Protein AF-A0A847V0G6-F1 (afdb_monomer_lite)

pLDDT: mean 94.05, std 3.62, range [70.94, 97.88]

Secondary structure (DSSP, 8-state):
-HHHHHHHHTSTTTTTSHHHHTT---EE-GGGSSSTTHHHHHHHHHHHH-GGGSTT--HHHHHHHHHHHHH-----S--EE-

Sequence (82 aa):
MEETRNEILSRPGLGDVKAVKDDRVYIITSGIVGGAPSVIGDLYLARWFHPNLFEDIDPEAVHRELLQKFLGLELEGVYVYP

Structure (mmCIF, N/CA/C/O backbone):
data_AF-A0A847V0G6-F1
#
_entry.id   AF-A0A847V0G6-F1
#
loop_
_atom_site.group_PDB
_atom_site.id
_atom_site.type_symbol
_atom_site.label_atom_id
_atom_site.label_alt_id
_atom_site.label_comp_id
_atom_site.label_asym_id
_atom_site.label_entity_id
_atom_site.label_seq_id
_atom_site.pdbx_PDB_ins_code
_atom_site.Cartn_x
_atom_site.Cartn_y
_atom_site.Cartn_z
_atom_site.occupancy
_atom_site.B_iso_or_equiv
_atom_site.auth_seq_id
_atom_site.auth_comp_id
_atom_site.auth_asym_id
_atom_site.auth_atom_id
_atom_site.pdbx_PDB_model_num
ATOM 1 N N . MET A 1 1 ? 0.844 9.650 -5.912 1.00 88.06 1 MET A N 1
ATOM 2 C CA . MET A 1 1 ? 1.692 8.435 -5.922 1.00 88.06 1 MET A CA 1
ATOM 3 C C . MET A 1 1 ? 2.079 8.007 -7.331 1.00 88.06 1 MET A C 1
ATOM 5 O O . MET A 1 1 ? 3.179 7.499 -7.494 1.00 88.06 1 MET A O 1
ATOM 9 N N . GLU A 1 2 ? 1.249 8.265 -8.346 1.00 91.38 2 GLU A N 1
ATOM 10 C CA . GLU A 1 2 ? 1.602 8.040 -9.756 1.00 91.38 2 GLU A CA 1
ATOM 11 C C . GLU A 1 2 ? 2.937 8.667 -10.171 1.00 91.38 2 GLU A C 1
ATOM 13 O O . GLU A 1 2 ? 3.802 7.968 -10.688 1.00 91.38 2 GLU A O 1
ATOM 18 N N . GLU A 1 3 ? 3.149 9.948 -9.867 1.00 93.38 3 GLU A N 1
ATOM 19 C CA . GLU A 1 3 ? 4.416 10.632 -10.149 1.00 93.38 3 GLU A CA 1
ATOM 20 C C . GLU A 1 3 ? 5.615 9.926 -9.495 1.00 93.38 3 G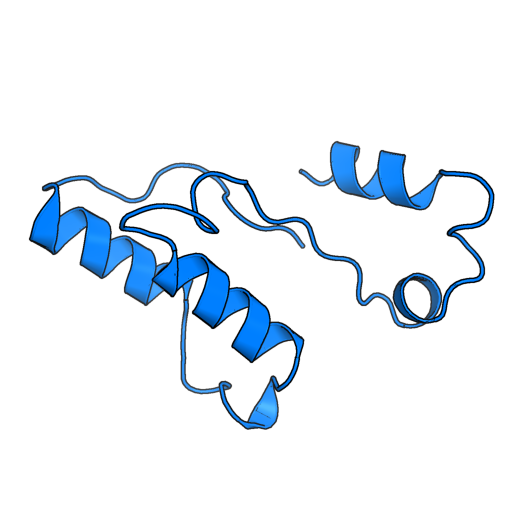LU A C 1
ATOM 22 O O . GLU A 1 3 ? 6.622 9.677 -10.151 1.00 93.38 3 GLU A O 1
ATOM 27 N N . THR A 1 4 ? 5.481 9.508 -8.231 1.00 92.62 4 THR A N 1
ATOM 28 C CA . THR A 1 4 ? 6.502 8.728 -7.513 1.00 92.62 4 THR A CA 1
ATOM 29 C C . THR A 1 4 ? 6.778 7.386 -8.192 1.00 92.62 4 THR A C 1
ATOM 31 O O . THR A 1 4 ? 7.929 6.972 -8.292 1.00 92.62 4 THR A O 1
ATOM 34 N N . ARG A 1 5 ? 5.743 6.699 -8.693 1.00 93.06 5 ARG A N 1
ATOM 35 C CA . ARG A 1 5 ? 5.917 5.435 -9.423 1.00 93.06 5 ARG A CA 1
ATOM 36 C C . ARG A 1 5 ? 6.656 5.676 -10.729 1.00 93.06 5 ARG A C 1
ATOM 38 O O . ARG A 1 5 ? 7.590 4.944 -11.032 1.00 93.06 5 ARG A O 1
ATOM 45 N N . ASN A 1 6 ? 6.261 6.701 -11.476 1.00 93.56 6 ASN A N 1
ATOM 46 C CA . ASN A 1 6 ? 6.871 7.041 -12.756 1.00 93.56 6 ASN A CA 1
ATOM 47 C C . ASN A 1 6 ? 8.336 7.460 -12.587 1.00 93.56 6 ASN A C 1
ATOM 49 O O . ASN A 1 6 ? 9.180 7.041 -13.376 1.00 93.56 6 ASN A O 1
ATOM 53 N N . GLU A 1 7 ? 8.662 8.197 -11.522 1.00 94.38 7 GLU A N 1
ATOM 54 C CA . GLU A 1 7 ? 10.049 8.487 -11.148 1.00 94.38 7 GLU A CA 1
ATOM 55 C C . GLU A 1 7 ? 10.835 7.193 -10.904 1.00 94.38 7 GLU A C 1
ATOM 57 O O . GLU A 1 7 ? 11.873 6.996 -11.535 1.00 94.38 7 GLU A O 1
ATOM 62 N N . ILE A 1 8 ? 10.322 6.268 -10.083 1.00 91.50 8 ILE A N 1
ATOM 63 C CA . ILE A 1 8 ? 10.974 4.972 -9.830 1.00 91.50 8 ILE A CA 1
ATOM 64 C C . ILE A 1 8 ? 11.168 4.191 -11.136 1.00 91.50 8 ILE A C 1
ATOM 66 O O . ILE A 1 8 ? 12.263 3.696 -11.394 1.00 91.50 8 ILE A O 1
ATOM 70 N N . LEU A 1 9 ? 10.142 4.109 -11.984 1.00 93.31 9 LEU A N 1
ATOM 71 C CA . LEU A 1 9 ? 10.203 3.408 -13.270 1.00 93.31 9 LEU A CA 1
ATOM 72 C C . LEU A 1 9 ? 11.218 4.025 -14.241 1.00 93.31 9 LEU A C 1
ATOM 74 O O . LEU A 1 9 ? 11.768 3.311 -15.077 1.00 93.31 9 LEU A O 1
ATOM 78 N N . SER A 1 10 ? 11.497 5.325 -14.119 1.00 94.12 10 SER A N 1
ATOM 79 C CA . SER A 1 10 ? 12.478 6.023 -14.955 1.00 94.12 10 SER A CA 1
ATOM 80 C C . SER A 1 10 ? 13.938 5.757 -14.561 1.00 94.12 10 SER A C 1
ATOM 82 O O . SER A 1 10 ? 14.850 6.122 -15.307 1.00 94.12 10 SER A O 1
ATOM 84 N N . ARG A 1 11 ? 14.194 5.120 -13.406 1.00 94.62 11 ARG A N 1
ATOM 85 C CA . ARG A 1 11 ? 15.559 4.920 -12.901 1.00 94.62 11 ARG A CA 1
ATOM 86 C C . ARG A 1 11 ? 16.354 3.956 -13.792 1.00 94.62 11 ARG A C 1
ATOM 88 O O . ARG A 1 11 ? 15.883 2.847 -14.071 1.00 94.62 11 ARG A O 1
ATOM 95 N N . PRO A 1 12 ? 17.591 4.319 -14.185 1.00 95.31 12 PRO A N 1
ATOM 96 C CA . PRO A 1 12 ? 18.452 3.441 -14.968 1.00 95.31 12 PRO A CA 1
ATOM 97 C C . PRO A 1 12 ? 18.609 2.061 -14.319 1.00 95.31 12 PRO A C 1
ATOM 99 O O . PRO A 1 12 ? 18.861 1.950 -13.121 1.00 95.31 12 PRO A O 1
ATOM 102 N N . GLY A 1 13 ? 18.458 1.006 -15.119 1.00 91.94 13 GLY A N 1
ATOM 103 C CA . GLY A 1 13 ? 18.576 -0.384 -14.671 1.00 91.94 13 GLY A CA 1
ATOM 104 C C . GLY A 1 13 ? 17.278 -1.024 -14.170 1.00 91.94 13 GLY A C 1
ATOM 105 O O . GLY A 1 13 ? 17.200 -2.250 -14.156 1.00 91.94 13 GLY A O 1
ATOM 106 N N . LEU A 1 14 ? 16.236 -0.250 -13.832 1.00 93.38 14 LEU A N 1
ATOM 107 C CA . LEU A 1 14 ? 14.950 -0.830 -13.422 1.00 93.38 14 LEU A CA 1
ATOM 108 C C . LEU A 1 14 ? 14.079 -1.259 -14.606 1.00 93.38 14 LEU A C 1
ATOM 110 O O . LEU A 1 14 ? 13.349 -2.233 -14.475 1.00 93.38 14 LEU A O 1
ATOM 114 N N . GLY A 1 15 ? 14.202 -0.629 -15.778 1.00 91.06 15 GLY A N 1
ATOM 115 C CA . GLY A 1 15 ? 13.389 -0.976 -16.956 1.00 91.06 15 GLY A CA 1
ATOM 116 C C . GLY A 1 15 ? 13.479 -2.449 -17.389 1.00 91.06 15 GLY A C 1
ATOM 117 O O . GLY A 1 15 ? 12.533 -2.989 -17.959 1.00 91.06 15 GLY A O 1
ATOM 118 N N . ASP A 1 16 ? 14.590 -3.123 -17.080 1.00 92.69 16 ASP A N 1
ATOM 119 C CA . ASP A 1 16 ? 14.822 -4.508 -17.484 1.00 92.69 16 ASP A CA 1
ATOM 120 C C . ASP A 1 16 ? 14.423 -5.570 -16.459 1.00 92.69 16 ASP A C 1
ATOM 122 O O . ASP A 1 16 ? 14.409 -6.761 -16.800 1.00 92.69 16 ASP A O 1
ATOM 126 N N . VAL A 1 17 ? 14.082 -5.177 -15.229 1.00 95.81 17 VAL A N 1
ATOM 127 C CA . VAL A 1 17 ? 13.724 -6.141 -14.186 1.00 95.81 17 VAL A CA 1
ATOM 128 C C . VAL A 1 17 ? 12.350 -6.743 -14.461 1.00 95.81 17 VAL A C 1
ATOM 130 O O . VAL A 1 17 ? 11.440 -6.085 -14.968 1.00 95.81 17 VAL A O 1
ATOM 133 N N . LYS A 1 18 ? 12.179 -8.009 -14.074 1.00 96.50 18 LYS A N 1
ATOM 134 C CA . LYS A 1 18 ? 10.933 -8.751 -14.297 1.00 96.50 18 LYS A CA 1
ATOM 135 C C . LYS A 1 18 ? 9.702 -8.031 -13.735 1.00 96.50 18 LYS A C 1
ATOM 137 O O . LYS A 1 18 ? 8.683 -7.974 -14.404 1.00 96.50 18 LYS A O 1
ATOM 142 N N . ALA A 1 19 ? 9.813 -7.433 -12.547 1.00 95.19 19 ALA A N 1
ATOM 143 C CA . ALA A 1 19 ? 8.702 -6.716 -11.922 1.00 95.19 19 ALA A CA 1
ATOM 144 C C . ALA A 1 19 ? 8.186 -5.539 -12.772 1.00 95.19 19 ALA A C 1
ATOM 146 O O . ALA A 1 19 ? 6.983 -5.323 -12.819 1.00 95.19 19 ALA A O 1
ATOM 147 N N . VAL A 1 20 ? 9.070 -4.815 -13.472 1.00 95.06 20 VAL A N 1
ATOM 148 C CA . VAL A 1 20 ? 8.672 -3.719 -14.372 1.00 95.06 20 VAL A CA 1
ATOM 149 C C . VAL A 1 20 ? 8.046 -4.269 -15.652 1.00 95.06 20 VAL A C 1
ATOM 151 O O . VAL A 1 20 ? 6.998 -3.789 -16.071 1.00 95.06 20 VAL A O 1
ATOM 154 N N . LYS A 1 21 ? 8.645 -5.312 -16.240 1.00 94.56 21 LYS A N 1
ATOM 155 C CA . LYS A 1 21 ? 8.136 -5.972 -17.456 1.00 94.56 21 LYS A CA 1
ATOM 156 C C . LYS A 1 21 ? 6.752 -6.603 -17.266 1.00 94.56 21 LYS A C 1
ATOM 158 O O . LYS A 1 21 ? 5.952 -6.582 -18.195 1.00 94.56 21 LYS A O 1
ATOM 163 N N . ASP A 1 22 ? 6.479 -7.118 -16.070 1.00 95.44 22 ASP A N 1
ATOM 164 C CA . ASP A 1 22 ? 5.212 -7.763 -15.707 1.00 95.44 22 ASP A CA 1
ATOM 165 C C . ASP A 1 22 ? 4.184 -6.775 -15.101 1.00 95.44 22 ASP A C 1
ATOM 167 O O . ASP A 1 22 ? 3.148 -7.211 -14.609 1.00 95.44 22 ASP A O 1
ATOM 171 N N . ASP A 1 23 ? 4.471 -5.466 -15.083 1.00 92.69 23 ASP A N 1
ATOM 172 C CA . ASP A 1 23 ? 3.646 -4.407 -14.463 1.00 92.69 23 ASP A CA 1
ATOM 173 C C . ASP A 1 23 ? 3.332 -4.620 -12.961 1.00 92.69 23 ASP A C 1
ATOM 175 O O . ASP A 1 23 ? 2.332 -4.158 -12.416 1.00 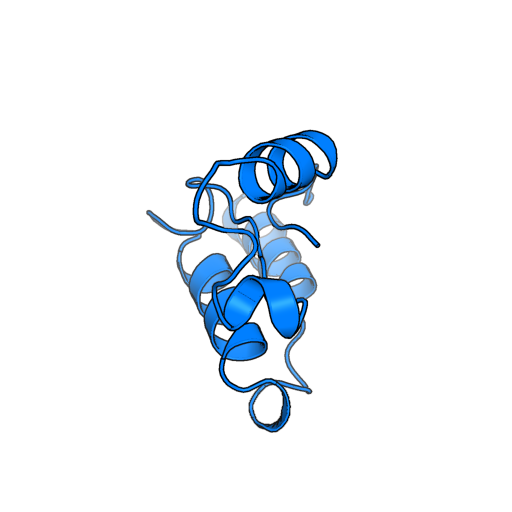92.69 23 ASP A O 1
ATOM 179 N N . ARG A 1 24 ? 4.230 -5.296 -12.239 1.00 94.75 24 ARG A N 1
ATOM 180 C CA . ARG A 1 24 ? 4.117 -5.601 -10.801 1.00 94.75 24 ARG A CA 1
ATOM 181 C C . ARG A 1 24 ? 4.983 -4.675 -9.953 1.00 94.75 24 ARG A C 1
ATOM 183 O O . ARG A 1 24 ? 5.853 -5.124 -9.205 1.00 94.75 24 ARG A O 1
ATOM 190 N N . VAL A 1 25 ? 4.753 -3.371 -10.087 1.00 94.94 25 VAL A N 1
ATOM 191 C CA . VAL A 1 25 ? 5.464 -2.327 -9.332 1.00 94.94 25 VAL A CA 1
ATOM 192 C C . VAL A 1 25 ? 4.482 -1.565 -8.461 1.00 94.94 25 VAL A C 1
ATOM 194 O O . VAL A 1 25 ? 3.657 -0.822 -8.992 1.00 94.94 25 VAL A O 1
ATOM 197 N N . TYR A 1 26 ? 4.636 -1.722 -7.145 1.00 95.62 26 TYR A N 1
ATOM 198 C CA . TYR A 1 26 ? 3.779 -1.141 -6.116 1.00 95.62 26 TYR A CA 1
ATOM 199 C C . TYR A 1 26 ? 4.555 -0.180 -5.205 1.00 95.62 26 TYR A C 1
ATOM 201 O O . TYR A 1 26 ? 5.768 -0.284 -5.022 1.00 95.62 26 TYR A O 1
ATOM 209 N N . ILE A 1 27 ? 3.821 0.752 -4.621 1.00 95.69 27 ILE A N 1
ATOM 210 C CA . ILE A 1 27 ? 4.191 1.753 -3.637 1.00 95.69 27 ILE A CA 1
ATOM 211 C C . ILE A 1 27 ? 3.336 1.467 -2.417 1.00 95.69 27 ILE A C 1
ATOM 213 O O . ILE A 1 27 ? 2.125 1.279 -2.513 1.00 95.69 27 ILE A O 1
ATOM 217 N N . ILE A 1 28 ? 3.980 1.483 -1.262 1.00 95.31 28 ILE A N 1
ATOM 218 C CA . ILE A 1 28 ? 3.333 1.378 0.032 1.00 95.31 28 ILE A CA 1
ATOM 219 C C . ILE A 1 28 ? 3.969 2.396 0.968 1.00 95.31 28 ILE A C 1
ATOM 221 O O . ILE A 1 28 ? 5.189 2.575 0.973 1.00 95.31 28 ILE A O 1
ATOM 225 N N . THR A 1 29 ? 3.147 3.112 1.728 1.00 93.06 29 THR A N 1
ATOM 226 C CA . THR A 1 29 ? 3.660 4.095 2.687 1.00 93.06 29 THR A CA 1
ATOM 227 C C . THR A 1 29 ? 4.218 3.414 3.930 1.00 93.06 29 THR A C 1
ATOM 229 O O . THR A 1 29 ? 3.687 2.409 4.403 1.00 93.06 29 THR A O 1
ATOM 232 N N . SER A 1 30 ? 5.246 4.024 4.525 1.00 90.25 30 SER A N 1
ATOM 233 C CA . SER A 1 30 ? 5.793 3.598 5.819 1.00 90.25 30 SER A CA 1
ATOM 234 C C . SER A 1 30 ? 4.745 3.590 6.943 1.00 90.25 30 SER A C 1
ATOM 236 O O . SER A 1 30 ? 4.884 2.838 7.904 1.00 90.25 30 SER A O 1
ATOM 238 N N . GLY A 1 31 ? 3.681 4.391 6.808 1.00 90.00 31 GLY A N 1
ATOM 239 C CA . GLY A 1 31 ? 2.625 4.545 7.808 1.00 90.00 31 GLY A CA 1
ATOM 240 C C . GLY A 1 31 ? 1.767 3.302 8.046 1.00 90.00 31 GLY A C 1
ATOM 241 O O . GLY A 1 31 ? 1.147 3.221 9.098 1.00 90.00 31 GLY A O 1
ATOM 242 N N . ILE A 1 32 ? 1.749 2.339 7.116 1.00 92.50 32 ILE A N 1
ATOM 243 C CA . ILE A 1 32 ? 0.963 1.095 7.244 1.00 92.50 32 ILE A CA 1
ATOM 244 C C . ILE A 1 32 ? 1.814 -0.179 7.224 1.00 92.50 32 ILE A C 1
ATOM 246 O O . ILE A 1 32 ? 1.268 -1.272 7.256 1.00 92.50 32 ILE A O 1
ATOM 250 N N . VAL A 1 33 ? 3.143 -0.058 7.175 1.00 90.56 33 VAL A N 1
ATOM 251 C CA . VAL A 1 33 ? 4.083 -1.202 7.233 1.00 90.56 33 VAL A CA 1
ATOM 252 C C . VAL A 1 33 ? 4.825 -1.281 8.565 1.00 90.56 33 VAL A C 1
ATOM 254 O O . VAL A 1 33 ? 5.701 -2.120 8.749 1.00 90.56 33 VAL A O 1
ATOM 257 N N . GLY A 1 34 ? 4.494 -0.401 9.509 1.00 87.44 34 GLY A N 1
ATOM 258 C CA . GLY A 1 34 ? 5.086 -0.373 10.839 1.00 87.44 34 GLY A CA 1
ATOM 259 C C . GLY A 1 34 ? 4.088 0.077 11.899 1.00 87.44 34 GLY A C 1
ATOM 260 O O . GLY A 1 34 ? 3.098 0.743 11.605 1.00 87.44 34 GLY A O 1
ATOM 261 N N . GLY A 1 35 ? 4.367 -0.280 13.153 1.00 87.69 35 GLY A N 1
ATOM 262 C CA . GLY A 1 35 ? 3.514 0.058 14.292 1.00 87.69 35 GLY A CA 1
ATOM 263 C C . GLY A 1 35 ? 2.180 -0.695 14.302 1.00 87.69 35 GLY A C 1
ATOM 264 O O . GLY A 1 35 ? 2.033 -1.738 13.676 1.00 87.69 35 GLY A O 1
ATOM 265 N N . ALA A 1 36 ? 1.201 -0.157 15.032 1.00 86.00 36 ALA A N 1
ATOM 266 C CA . ALA A 1 36 ? -0.124 -0.762 15.182 1.00 86.00 36 ALA A CA 1
ATOM 267 C C . ALA A 1 36 ? -0.882 -1.045 13.860 1.00 86.00 36 ALA A C 1
ATOM 269 O O . ALA A 1 36 ? -1.542 -2.081 13.794 1.00 86.00 36 ALA A O 1
ATOM 270 N N . PRO A 1 37 ? -0.804 -0.204 12.805 1.00 89.81 37 PRO A N 1
ATOM 271 C CA . PRO A 1 37 ? -1.496 -0.477 11.544 1.00 89.81 37 PRO A CA 1
ATOM 272 C C . PRO A 1 37 ? -0.727 -1.422 10.603 1.00 89.81 37 PRO A C 1
ATOM 274 O O . PRO A 1 37 ? -1.172 -1.603 9.473 1.00 89.81 37 PRO A O 1
ATOM 277 N N . SER A 1 38 ? 0.390 -2.041 11.025 1.00 94.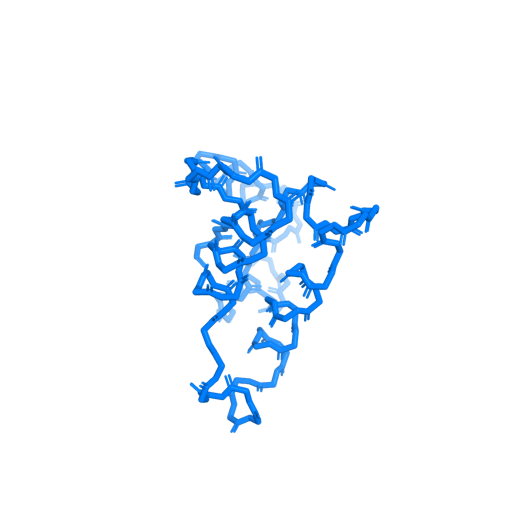38 38 SER A N 1
ATOM 278 C CA . SER A 1 38 ? 1.222 -2.895 10.151 1.00 94.38 38 SER A CA 1
ATOM 279 C C . SER A 1 38 ? 0.446 -4.027 9.476 1.00 94.38 38 SER A C 1
ATOM 281 O O . SER A 1 38 ? 0.745 -4.385 8.340 1.00 94.38 38 SER A O 1
ATOM 283 N N . VAL A 1 39 ? -0.596 -4.536 10.143 1.00 94.88 39 VAL A N 1
ATOM 284 C CA . VAL A 1 39 ? -1.487 -5.568 9.597 1.00 94.88 39 VAL A CA 1
ATOM 285 C C . VAL A 1 39 ? -2.104 -5.151 8.259 1.00 94.88 39 VAL A C 1
ATOM 287 O O . VAL A 1 39 ? -2.303 -5.989 7.390 1.00 94.88 39 VAL A O 1
ATOM 290 N N . ILE A 1 40 ? -2.356 -3.858 8.045 1.00 96.75 40 ILE A N 1
ATOM 291 C CA . ILE A 1 40 ? -2.896 -3.353 6.780 1.00 96.75 40 ILE A CA 1
ATOM 292 C C . ILE A 1 40 ? -1.873 -3.528 5.660 1.00 96.75 40 ILE A C 1
ATOM 294 O O . ILE A 1 40 ? -2.212 -4.030 4.589 1.00 96.75 40 ILE A O 1
ATOM 298 N N . GLY A 1 41 ? -0.613 -3.163 5.909 1.00 96.75 41 GLY A N 1
ATOM 299 C CA . GLY A 1 41 ? 0.465 -3.378 4.952 1.00 96.75 41 GLY A CA 1
ATOM 300 C C . GLY A 1 41 ? 0.704 -4.857 4.663 1.00 96.75 41 GLY A C 1
ATOM 301 O O . GLY A 1 41 ? 0.869 -5.221 3.500 1.00 96.75 41 GLY A O 1
ATOM 302 N N . ASP A 1 42 ? 0.633 -5.713 5.684 1.00 96.81 42 ASP A N 1
ATOM 303 C CA . ASP A 1 42 ? 0.754 -7.166 5.522 1.00 96.81 42 ASP A CA 1
ATOM 304 C C . ASP A 1 42 ? -0.339 -7.730 4.599 1.00 96.81 42 ASP A C 1
ATOM 306 O O . ASP A 1 42 ? -0.044 -8.558 3.737 1.00 96.81 42 ASP A O 1
ATOM 310 N N . LEU A 1 43 ? -1.583 -7.246 4.709 1.00 97.25 43 LEU A N 1
ATOM 311 C CA . LEU A 1 43 ? -2.685 -7.661 3.832 1.00 97.25 43 LEU A CA 1
ATOM 312 C C . LEU A 1 43 ? -2.481 -7.212 2.379 1.00 97.25 43 LEU A C 1
ATOM 314 O O . LEU A 1 43 ? -2.742 -7.990 1.458 1.00 97.25 43 LEU A O 1
ATOM 318 N N . TYR A 1 44 ? -1.970 -5.998 2.151 1.00 97.50 44 TYR A N 1
ATOM 319 C CA . TYR A 1 44 ? -1.610 -5.550 0.802 1.00 97.50 44 TYR A CA 1
ATOM 320 C C . TYR A 1 44 ? -0.492 -6.406 0.199 1.00 97.50 44 TYR A C 1
ATOM 322 O O . TYR A 1 44 ? -0.621 -6.870 -0.934 1.00 97.50 44 TYR A O 1
ATOM 330 N N . LEU A 1 45 ? 0.568 -6.687 0.964 1.00 96.75 45 LEU A N 1
ATOM 331 C CA . LEU A 1 45 ? 1.660 -7.562 0.528 1.00 96.75 45 LEU A CA 1
ATOM 332 C C . LEU A 1 45 ? 1.159 -8.978 0.223 1.00 96.75 45 LEU A C 1
ATOM 334 O O . LEU A 1 45 ? 1.486 -9.533 -0.827 1.00 96.75 45 LEU A O 1
ATOM 338 N N . ALA A 1 46 ? 0.324 -9.546 1.095 1.00 97.12 46 ALA A N 1
ATOM 339 C CA . ALA A 1 46 ? -0.269 -10.862 0.901 1.00 97.12 46 ALA A CA 1
ATOM 340 C C . ALA A 1 46 ? -1.098 -10.929 -0.390 1.00 97.12 46 ALA A C 1
ATOM 342 O O . ALA A 1 46 ? -0.899 -11.840 -1.200 1.00 97.12 46 ALA A O 1
ATOM 343 N N . ARG A 1 47 ? -1.950 -9.925 -0.641 1.00 96.44 47 ARG A N 1
ATOM 344 C CA . ARG A 1 47 ? -2.748 -9.823 -1.871 1.00 96.44 47 ARG A CA 1
ATOM 345 C C . ARG A 1 47 ? -1.876 -9.642 -3.114 1.00 96.44 47 ARG A C 1
ATOM 347 O O . ARG A 1 47 ? -2.141 -10.269 -4.136 1.00 96.44 47 ARG A O 1
ATOM 354 N N . TRP A 1 48 ? -0.810 -8.844 -3.050 1.00 96.31 48 TRP A N 1
ATOM 355 C CA . TRP A 1 48 ? 0.107 -8.671 -4.182 1.00 96.31 48 TRP A CA 1
ATOM 356 C C . TRP A 1 48 ? 0.925 -9.922 -4.484 1.00 96.31 48 TRP A C 1
ATOM 358 O O . TRP A 1 48 ? 1.208 -10.195 -5.651 1.00 96.31 48 TRP A O 1
ATOM 368 N N . PHE A 1 49 ? 1.332 -10.684 -3.469 1.00 96.19 49 PHE A N 1
ATOM 369 C CA . PHE A 1 49 ? 2.128 -11.898 -3.650 1.00 96.19 49 PHE A CA 1
ATOM 370 C C . PHE A 1 49 ? 1.276 -13.103 -4.049 1.00 96.19 49 PHE A C 1
ATOM 372 O O . PHE A 1 49 ? 1.707 -13.898 -4.890 1.00 96.19 49 PHE A O 1
ATOM 379 N N . HIS A 1 50 ? 0.067 -13.207 -3.499 1.00 96.69 50 HIS A N 1
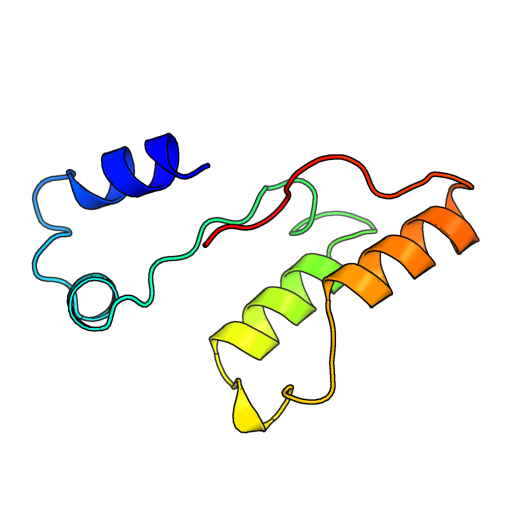ATOM 380 C CA . HIS A 1 50 ? -0.819 -14.357 -3.644 1.00 96.69 50 HIS A CA 1
ATOM 381 C C . HIS A 1 50 ? -2.275 -13.930 -3.908 1.00 96.69 50 HIS A C 1
ATOM 383 O O . HIS A 1 50 ? -3.156 -14.248 -3.110 1.00 96.69 50 HIS A O 1
ATOM 389 N N . PRO A 1 51 ? -2.572 -13.260 -5.037 1.00 94.88 51 PRO A N 1
ATOM 390 C CA . PRO A 1 51 ? -3.891 -12.668 -5.281 1.00 94.88 51 PRO A CA 1
ATOM 391 C C . PRO A 1 51 ? -5.039 -13.680 -5.206 1.00 94.88 51 PRO A C 1
ATOM 393 O O . PRO A 1 51 ? -6.080 -13.362 -4.652 1.00 94.88 51 PRO A O 1
ATOM 396 N N . ASN A 1 52 ? -4.829 -14.916 -5.669 1.00 97.06 52 ASN A N 1
ATOM 397 C CA . ASN A 1 52 ? -5.855 -15.967 -5.640 1.00 97.06 52 ASN A CA 1
ATOM 398 C C . ASN A 1 52 ? -6.148 -16.500 -4.227 1.00 97.06 52 ASN A C 1
ATOM 400 O O . ASN A 1 52 ? -7.203 -17.076 -4.006 1.00 97.06 52 ASN A O 1
ATOM 404 N N . LEU A 1 53 ? -5.201 -16.383 -3.286 1.00 97.88 53 LEU A N 1
ATOM 405 C CA . LEU A 1 53 ? -5.399 -16.844 -1.903 1.00 97.88 53 LEU A CA 1
ATOM 406 C C . LEU A 1 53 ? -6.059 -15.780 -1.020 1.00 97.88 53 LEU A C 1
ATOM 408 O O . LEU A 1 53 ? -6.564 -16.120 0.041 1.00 97.88 53 LEU A O 1
ATOM 412 N N . PHE A 1 54 ? -6.012 -14.516 -1.443 1.00 97.00 54 PHE A N 1
ATOM 413 C CA . PHE A 1 54 ? -6.496 -13.351 -0.697 1.00 97.00 54 PHE A CA 1
ATOM 414 C C . PHE A 1 54 ? -7.508 -12.549 -1.533 1.00 97.00 54 PHE A C 1
ATOM 416 O O . PHE A 1 54 ? -7.612 -11.327 -1.399 1.00 97.00 54 PHE A O 1
ATOM 423 N N . GLU A 1 55 ? -8.212 -13.212 -2.456 1.00 96.06 55 GLU A N 1
ATOM 424 C CA . GLU A 1 55 ? -9.147 -12.555 -3.376 1.00 96.06 55 GLU A CA 1
ATOM 425 C C . GLU A 1 55 ? -10.362 -11.970 -2.646 1.00 96.06 55 GLU A C 1
ATOM 427 O O . GLU A 1 55 ? -10.855 -10.904 -3.024 1.00 96.06 55 GLU A O 1
ATOM 432 N N . ASP A 1 56 ? -10.772 -12.634 -1.566 1.00 96.75 56 ASP A N 1
ATOM 433 C CA . ASP A 1 56 ? -11.899 -12.329 -0.686 1.00 96.75 56 ASP A CA 1
ATOM 434 C C . ASP A 1 56 ? -11.600 -11.234 0.348 1.00 96.75 56 ASP A C 1
ATOM 436 O O . ASP A 1 56 ? -12.510 -10.741 1.015 1.00 96.75 56 ASP A O 1
ATOM 440 N N . ILE A 1 57 ? -10.335 -10.829 0.471 1.00 96.56 57 ILE A N 1
ATOM 441 C CA . ILE A 1 57 ? -9.890 -9.820 1.428 1.00 96.56 57 ILE A CA 1
ATOM 442 C C . ILE A 1 57 ? -9.743 -8.466 0.740 1.00 96.56 57 ILE A C 1
ATOM 444 O O . ILE A 1 57 ? -8.971 -8.317 -0.210 1.00 96.56 57 ILE A O 1
ATOM 448 N N . ASP A 1 58 ? -10.427 -7.462 1.289 1.00 96.69 58 ASP A N 1
ATOM 449 C CA . ASP A 1 58 ? -10.266 -6.046 0.958 1.00 96.69 58 ASP A CA 1
ATOM 450 C C . ASP A 1 58 ? -9.434 -5.338 2.051 1.00 96.69 58 ASP A C 1
ATOM 452 O O . ASP A 1 58 ? -9.964 -5.020 3.123 1.00 96.69 58 ASP A O 1
ATOM 456 N N . PRO A 1 59 ? -8.129 -5.081 1.821 1.00 96.25 59 PRO A N 1
ATOM 457 C CA . PRO A 1 59 ? -7.277 -4.431 2.814 1.00 96.25 59 PRO A CA 1
ATOM 458 C C . PRO A 1 59 ? -7.709 -2.995 3.153 1.00 96.25 59 PRO A C 1
ATOM 460 O O . PRO A 1 59 ? -7.444 -2.532 4.264 1.00 96.25 59 PRO A O 1
ATOM 463 N N . GLU A 1 60 ? -8.373 -2.278 2.237 1.00 96.00 60 GLU A N 1
ATOM 464 C CA . GLU A 1 60 ? -8.873 -0.925 2.502 1.00 96.00 60 GLU A CA 1
ATOM 465 C C . GLU A 1 60 ? -10.054 -0.964 3.476 1.00 96.00 60 GLU A C 1
ATOM 467 O O . GLU A 1 60 ? -10.093 -0.183 4.431 1.00 96.00 60 GLU A O 1
ATOM 472 N N . ALA A 1 61 ? -10.977 -1.913 3.289 1.00 97.00 61 ALA A N 1
ATOM 473 C CA . ALA A 1 61 ? -12.089 -2.122 4.213 1.00 97.00 61 ALA A CA 1
ATOM 474 C C . ALA A 1 61 ? -11.591 -2.455 5.629 1.00 97.00 61 ALA A C 1
ATOM 476 O O . ALA A 1 61 ? -12.071 -1.869 6.602 1.00 97.00 61 ALA A O 1
ATOM 477 N N . VAL A 1 62 ? -10.575 -3.319 5.748 1.00 96.69 62 VAL A N 1
ATOM 478 C CA . VAL A 1 62 ? -9.951 -3.644 7.045 1.00 96.69 62 VAL A CA 1
ATOM 479 C C . VAL A 1 62 ? -9.279 -2.413 7.664 1.00 96.69 62 VAL A C 1
ATOM 481 O O . VAL A 1 62 ? -9.388 -2.192 8.870 1.00 96.69 62 VAL A O 1
ATOM 484 N N . HIS A 1 63 ? -8.618 -1.573 6.860 1.00 96.12 63 HIS A N 1
ATOM 485 C CA . HIS A 1 63 ? -8.008 -0.333 7.348 1.00 96.12 63 HIS A CA 1
ATOM 486 C C . HIS A 1 63 ? -9.062 0.628 7.899 1.00 96.12 63 HIS A C 1
ATOM 488 O O . HIS A 1 63 ? -8.902 1.159 8.999 1.00 96.12 63 HIS A O 1
ATOM 494 N N . ARG A 1 64 ? -10.167 0.801 7.171 1.00 96.56 64 ARG A N 1
ATOM 495 C CA . ARG A 1 64 ? -11.292 1.630 7.602 1.00 96.56 64 ARG A CA 1
ATOM 496 C C . ARG A 1 64 ? -11.907 1.117 8.902 1.00 96.56 64 ARG A C 1
ATOM 498 O O . ARG A 1 64 ? -12.117 1.911 9.815 1.00 96.56 64 ARG A O 1
ATOM 505 N N . GLU A 1 65 ? -12.129 -0.194 9.019 1.00 96.50 65 GLU A N 1
ATOM 506 C CA . GLU A 1 65 ? -12.630 -0.802 10.258 1.00 96.50 65 GLU A CA 1
ATOM 507 C C . GLU A 1 65 ? -11.678 -0.535 11.430 1.00 96.50 65 GLU A C 1
ATOM 509 O O . GLU A 1 65 ? -12.120 -0.132 12.507 1.00 96.50 65 GLU A O 1
ATOM 514 N N . LEU A 1 66 ? -10.370 -0.717 11.229 1.00 95.00 66 LEU A N 1
ATOM 515 C CA . LEU A 1 66 ? -9.361 -0.501 12.265 1.00 95.00 66 LEU A CA 1
ATOM 516 C C . LEU A 1 66 ? -9.376 0.950 12.768 1.00 95.00 66 LEU A C 1
ATOM 518 O O . LEU A 1 66 ? -9.435 1.175 13.981 1.00 95.00 66 LEU A O 1
ATOM 522 N N . LEU A 1 67 ? -9.357 1.931 11.860 1.00 94.88 67 LEU A N 1
ATOM 523 C CA . LEU A 1 67 ? -9.385 3.351 12.225 1.00 94.88 67 LEU A CA 1
ATOM 524 C C . LEU A 1 67 ? -10.679 3.718 12.953 1.00 94.88 67 LEU A C 1
ATOM 526 O O . LEU A 1 67 ? -10.632 4.354 14.008 1.00 94.88 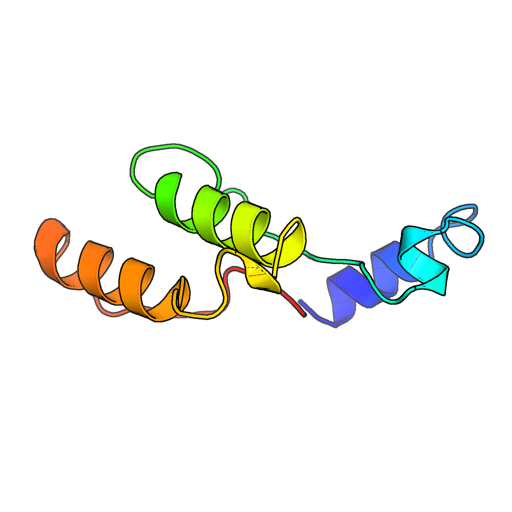67 LEU A O 1
ATOM 530 N N . GLN A 1 68 ? -11.823 3.259 12.448 1.00 96.75 68 GLN A N 1
ATOM 531 C CA . GLN A 1 68 ? -13.114 3.571 13.044 1.00 96.75 68 GLN A CA 1
ATOM 532 C C . GLN A 1 68 ? -13.257 2.948 14.438 1.00 96.75 68 GLN A C 1
ATOM 534 O O . GLN A 1 68 ? -13.666 3.619 15.385 1.00 96.75 68 GLN A O 1
ATOM 539 N N . LYS A 1 69 ? -12.878 1.677 14.592 1.00 95.88 69 LYS A N 1
ATOM 540 C CA . LYS A 1 69 ? -13.055 0.911 15.831 1.00 95.88 69 LYS A CA 1
ATOM 541 C C . LYS A 1 69 ? -12.121 1.347 16.953 1.00 95.88 69 LYS A C 1
ATOM 543 O O . LYS A 1 69 ? -12.538 1.363 18.109 1.00 95.88 69 LYS A O 1
ATOM 548 N N . PHE A 1 70 ? -10.863 1.648 16.633 1.00 94.19 70 PHE A N 1
ATOM 549 C CA . PHE A 1 70 ? -9.838 1.895 17.650 1.00 94.19 70 PHE A CA 1
ATOM 550 C C . PHE A 1 70 ? -9.469 3.368 17.809 1.00 94.19 70 PHE 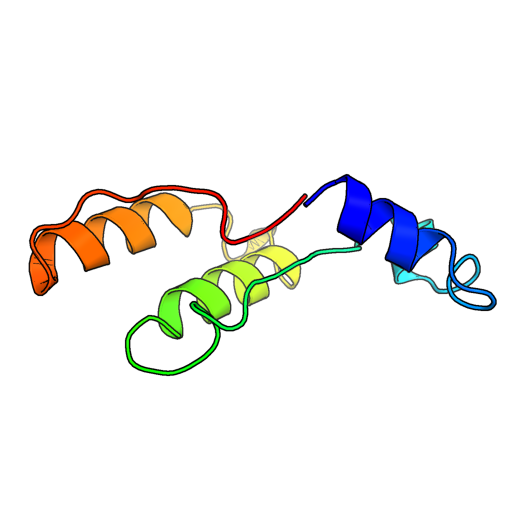A C 1
ATOM 552 O O . PHE A 1 70 ? -9.015 3.748 18.887 1.00 94.19 70 PHE A O 1
ATOM 559 N N . LEU A 1 71 ? -9.660 4.192 16.775 1.00 92.19 71 LEU A N 1
ATOM 560 C CA . LEU A 1 71 ? -9.277 5.608 16.788 1.00 92.19 71 LEU A CA 1
ATOM 561 C C . LEU A 1 71 ? -10.468 6.559 16.603 1.00 92.19 71 LEU A C 1
ATOM 563 O O . LEU A 1 71 ? -10.319 7.750 16.859 1.00 92.19 71 LEU A O 1
ATOM 567 N N . GLY A 1 72 ? -11.639 6.061 16.187 1.00 95.94 72 GLY A N 1
ATOM 568 C CA . GLY A 1 72 ? -12.798 6.901 15.876 1.00 95.94 72 GLY A CA 1
ATOM 569 C C . GLY A 1 72 ? -12.554 7.840 14.691 1.00 95.94 72 GLY A C 1
ATOM 570 O O . GLY A 1 72 ? -13.142 8.917 14.639 1.00 95.94 72 GLY A O 1
ATOM 571 N N . LEU A 1 73 ? -11.652 7.455 13.784 1.00 95.19 73 LEU A N 1
ATOM 572 C CA . LEU A 1 73 ? -11.263 8.234 12.611 1.00 95.19 73 LEU A CA 1
ATOM 573 C C . LEU A 1 73 ? -11.798 7.588 11.333 1.00 95.19 73 LEU A C 1
ATOM 575 O O . LEU A 1 73 ? -11.913 6.366 11.246 1.00 95.19 73 LEU A O 1
ATOM 579 N N . GLU A 1 74 ? -12.065 8.420 10.333 1.00 95.25 74 GLU A N 1
ATOM 580 C CA . GLU A 1 74 ? -12.328 7.971 8.968 1.00 95.25 74 GLU A CA 1
ATOM 581 C C . GLU A 1 74 ? -11.009 7.749 8.217 1.00 95.25 74 GLU A C 1
ATOM 583 O O . GLU A 1 74 ? -9.984 8.366 8.518 1.00 95.25 74 GLU A O 1
ATOM 588 N N . LEU A 1 75 ? -11.032 6.847 7.234 1.00 94.31 75 LEU A N 1
ATOM 589 C CA . LEU A 1 75 ? -9.877 6.614 6.374 1.00 94.31 75 LEU A CA 1
ATOM 590 C C . LEU A 1 75 ? -9.743 7.757 5.361 1.00 94.31 75 LEU A C 1
ATOM 592 O O . LEU A 1 75 ? -10.607 7.930 4.503 1.00 94.31 75 LEU A O 1
ATOM 596 N N . GLU A 1 76 ? -8.637 8.496 5.430 1.00 93.00 76 GLU A N 1
ATOM 597 C CA . GLU A 1 76 ? -8.349 9.618 4.534 1.00 93.00 76 GLU A CA 1
ATOM 598 C C . GLU A 1 76 ? -7.025 9.431 3.787 1.00 93.00 76 GLU A C 1
ATOM 600 O O . GLU A 1 76 ? -6.016 9.019 4.355 1.00 93.00 76 GLU A O 1
ATOM 605 N N . GLY A 1 77 ? -7.004 9.810 2.509 1.00 90.19 77 GLY A N 1
ATOM 606 C CA . GLY A 1 77 ? -5.800 9.769 1.682 1.00 90.19 77 GLY A CA 1
ATOM 607 C C . GLY A 1 77 ? -5.533 8.413 1.028 1.00 90.19 77 GLY A C 1
ATOM 608 O O . GLY A 1 77 ? -6.387 7.534 0.973 1.00 90.19 77 GLY A O 1
ATOM 609 N N . VAL A 1 78 ? -4.330 8.277 0.466 1.00 91.12 78 VAL A N 1
ATOM 610 C CA . VAL A 1 78 ? -3.898 7.107 -0.310 1.00 91.12 78 VAL A CA 1
ATOM 611 C C . VAL A 1 78 ? -2.633 6.545 0.329 1.00 91.12 78 VAL A C 1
ATOM 613 O O . VAL A 1 78 ? -1.649 7.269 0.486 1.00 91.12 78 VAL A O 1
ATOM 616 N N . TYR A 1 79 ? -2.656 5.261 0.693 1.00 93.31 79 TYR A N 1
ATOM 617 C CA . TYR A 1 79 ? -1.565 4.588 1.417 1.00 93.31 79 TYR A CA 1
ATOM 618 C C . TYR A 1 79 ? -0.792 3.570 0.572 1.00 93.31 79 TYR A C 1
ATOM 620 O O . TYR A 1 79 ? 0.300 3.152 0.974 1.00 93.31 79 TYR A O 1
ATOM 628 N N . VAL A 1 80 ? -1.340 3.196 -0.584 1.00 95.38 80 VAL A N 1
ATOM 629 C CA . VAL A 1 80 ? -0.750 2.273 -1.559 1.00 95.38 80 VAL A CA 1
ATOM 630 C C . VAL A 1 80 ? -1.033 2.739 -2.988 1.00 95.38 80 VAL A C 1
ATOM 632 O O . VAL A 1 80 ? -1.959 3.516 -3.205 1.00 95.38 80 VAL A O 1
ATOM 635 N N . TYR A 1 81 ? -0.239 2.283 -3.954 1.00 93.31 81 TYR A N 1
ATOM 636 C CA . TYR A 1 81 ? -0.418 2.555 -5.388 1.00 93.31 81 TYR A CA 1
ATOM 637 C C . TYR A 1 81 ? 0.441 1.589 -6.223 1.00 93.31 81 TYR A C 1
ATOM 639 O O . TYR A 1 81 ? 1.512 1.241 -5.750 1.00 93.31 81 TYR A O 1
ATOM 647 N N . PRO A 1 82 ? 0.130 1.225 -7.473 1.00 70.94 82 PRO A N 1
ATOM 648 C CA . PRO A 1 82 ? -1.157 1.368 -8.129 1.00 70.94 82 PRO A CA 1
ATOM 649 C C . PRO A 1 82 ? -2.194 0.428 -7.513 1.00 70.94 82 PRO A C 1
ATOM 651 O O . PRO A 1 82 ? -1.830 -0.714 -7.144 1.00 70.94 82 PRO A O 1
#

Radius of gyration: 14.48 Å; chains: 1; bounding box: 32×28×35 Å

Foldseek 3Di:
DVVVQVVVCPDPPNCPDPCNVVVNDKDFDPVQCDDPNVVLVVLVVCCSVPVPVNVVDDSVVVSQCCCCVPPVDGDDDDGMDD